Protein AF-A0A966C3Y6-F1 (afdb_monomer_lite)

Structure (mmCIF, N/CA/C/O backbone):
data_AF-A0A966C3Y6-F1
#
_entry.id   AF-A0A966C3Y6-F1
#
loop_
_atom_site.group_PDB
_atom_site.id
_atom_site.type_symbol
_atom_site.label_atom_id
_atom_site.label_alt_id
_atom_site.label_comp_id
_atom_site.label_asym_id
_atom_site.label_entity_id
_atom_site.label_seq_id
_atom_site.pdbx_PDB_ins_code
_atom_site.Cartn_x
_atom_site.Cartn_y
_atom_site.Cartn_z
_atom_site.occupancy
_atom_site.B_iso_or_equiv
_atom_site.auth_seq_id
_atom_site.auth_comp_id
_atom_site.auth_asym_id
_atom_site.auth_atom_id
_atom_site.pdbx_PDB_model_num
ATOM 1 N N . PHE A 1 1 ? 13.763 -25.880 -18.052 1.00 55.62 1 PHE A N 1
ATOM 2 C CA . PHE A 1 1 ? 13.667 -24.432 -18.330 1.00 55.62 1 PHE A CA 1
ATOM 3 C C . PHE A 1 1 ? 12.455 -23.863 -17.603 1.00 55.62 1 PHE A C 1
ATOM 5 O O . PHE A 1 1 ? 11.354 -24.343 -17.833 1.00 55.62 1 PHE A O 1
ATOM 12 N N . ASN A 1 2 ? 12.645 -22.918 -16.675 1.00 69.38 2 ASN A N 1
ATOM 13 C CA . ASN A 1 2 ? 11.543 -22.310 -15.917 1.00 69.38 2 ASN A CA 1
ATOM 14 C C . ASN A 1 2 ? 11.089 -21.017 -16.612 1.00 69.38 2 ASN A C 1
ATOM 16 O O . ASN A 1 2 ? 11.691 -19.960 -16.434 1.00 69.38 2 ASN A O 1
ATOM 20 N N . PHE A 1 3 ? 10.025 -21.117 -17.409 1.00 70.00 3 PHE A N 1
ATOM 21 C CA . PHE A 1 3 ? 9.441 -19.984 -18.133 1.00 70.00 3 PHE A CA 1
ATOM 22 C C . PHE A 1 3 ? 8.860 -18.901 -17.204 1.00 70.00 3 PHE A C 1
ATOM 24 O O . PHE A 1 3 ? 8.837 -17.730 -17.575 1.00 70.00 3 PHE A O 1
ATOM 31 N N . GLY A 1 4 ? 8.438 -19.259 -15.985 1.00 68.94 4 GLY A N 1
ATOM 32 C CA . GLY A 1 4 ? 7.888 -18.314 -15.008 1.00 68.94 4 GLY A CA 1
ATOM 33 C C . GLY A 1 4 ? 8.938 -17.351 -14.454 1.00 68.94 4 GLY A C 1
ATOM 34 O O . GLY A 1 4 ? 8.698 -16.146 -14.407 1.00 68.94 4 GLY A O 1
ATOM 35 N N . HIS A 1 5 ? 10.125 -17.857 -14.104 1.00 69.44 5 HIS A N 1
ATOM 36 C CA . HIS A 1 5 ? 11.239 -17.006 -13.667 1.00 69.44 5 HIS A CA 1
ATOM 37 C C . HIS A 1 5 ? 11.734 -16.079 -14.779 1.00 69.44 5 HIS A C 1
ATOM 39 O O . HIS A 1 5 ? 12.007 -14.911 -14.515 1.00 69.44 5 HIS A O 1
ATOM 45 N N . LEU A 1 6 ? 11.806 -16.568 -16.020 1.00 72.81 6 LEU A N 1
ATOM 46 C CA . LEU A 1 6 ? 12.225 -15.740 -17.152 1.00 72.81 6 LEU A CA 1
ATOM 47 C C . LEU A 1 6 ? 11.243 -14.582 -17.389 1.00 72.81 6 LEU A C 1
ATOM 49 O O . LEU A 1 6 ? 11.658 -13.447 -17.599 1.00 72.81 6 LEU A O 1
ATOM 53 N N . ASN A 1 7 ? 9.939 -14.855 -17.297 1.00 70.44 7 ASN A N 1
ATOM 54 C CA . ASN A 1 7 ? 8.911 -13.835 -17.477 1.00 70.44 7 ASN A CA 1
ATOM 55 C C . ASN A 1 7 ? 8.921 -12.797 -16.343 1.00 70.44 7 ASN A C 1
ATOM 57 O O . ASN A 1 7 ? 8.788 -11.609 -16.606 1.00 70.44 7 ASN A O 1
ATOM 61 N N . LEU A 1 8 ? 9.159 -13.214 -15.093 1.00 73.94 8 LEU A N 1
ATOM 62 C CA . LEU A 1 8 ? 9.327 -12.283 -13.969 1.00 73.94 8 LEU A CA 1
ATOM 63 C C . LEU A 1 8 ? 10.483 -11.299 -14.199 1.00 73.94 8 LEU A C 1
ATOM 65 O O . LEU A 1 8 ? 10.3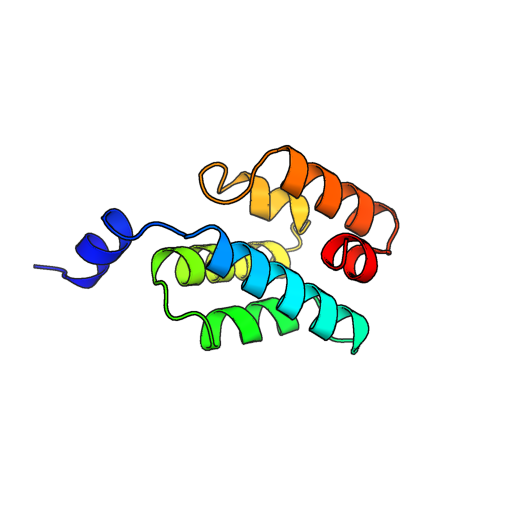10 -10.109 -13.947 1.00 73.94 8 LEU A O 1
ATOM 69 N N . LEU A 1 9 ? 11.621 -11.779 -14.715 1.00 74.00 9 LEU A N 1
ATOM 70 C CA . LEU A 1 9 ? 12.796 -10.947 -15.008 1.00 74.00 9 LEU A CA 1
ATOM 71 C C . LEU A 1 9 ? 12.568 -9.964 -16.166 1.00 74.00 9 LEU A C 1
ATOM 73 O O . LEU A 1 9 ? 13.123 -8.871 -16.149 1.00 74.00 9 LEU A O 1
ATOM 77 N N . LEU A 1 10 ? 11.763 -10.343 -17.162 1.00 77.50 10 LEU A N 1
ATOM 78 C CA . LEU A 1 10 ? 11.492 -9.519 -18.347 1.00 77.50 10 LEU A CA 1
ATOM 79 C C . LEU A 1 10 ? 10.283 -8.588 -18.175 1.00 77.50 10 LEU A C 1
ATOM 81 O O . LEU A 1 10 ? 10.164 -7.592 -18.887 1.00 77.50 10 LEU A O 1
ATOM 85 N N . SER A 1 11 ? 9.370 -8.903 -17.254 1.00 79.94 11 SER A N 1
ATOM 86 C CA . SER A 1 11 ? 8.171 -8.101 -17.022 1.00 79.94 11 SER A CA 1
ATOM 87 C C . SER A 1 11 ? 8.494 -6.788 -16.301 1.00 79.94 11 SER A C 1
ATOM 89 O O . SER A 1 11 ? 9.202 -6.757 -15.296 1.00 79.94 11 SER A O 1
ATOM 91 N N . HIS A 1 12 ? 7.937 -5.692 -16.810 1.00 89.38 12 HIS A N 1
ATOM 92 C CA . HIS A 1 12 ? 8.030 -4.356 -16.225 1.00 89.38 12 HIS A CA 1
ATOM 93 C C . HIS A 1 12 ? 6.648 -3.914 -15.744 1.00 89.38 12 HIS A C 1
ATOM 95 O O . HIS A 1 12 ? 5.646 -4.280 -16.358 1.00 89.38 12 HIS A O 1
ATOM 101 N N . VAL A 1 13 ? 6.586 -3.158 -14.647 1.00 93.25 13 VAL A N 1
ATOM 102 C CA . VAL A 1 13 ? 5.327 -2.585 -14.154 1.00 93.25 13 VAL A CA 1
ATOM 103 C C . VAL A 1 13 ? 5.095 -1.285 -14.895 1.00 93.25 13 VAL A C 1
ATOM 105 O O . VAL A 1 13 ? 5.908 -0.373 -14.800 1.00 93.25 13 VAL A O 1
ATOM 108 N N . LYS A 1 14 ? 4.009 -1.200 -15.655 1.00 93.00 14 LYS A N 1
ATOM 109 C CA . LYS A 1 14 ? 3.683 0.036 -16.359 1.00 93.00 14 LYS A CA 1
ATOM 110 C C . LYS A 1 14 ? 3.038 1.046 -15.406 1.00 93.00 14 LYS A C 1
ATOM 112 O O . LYS A 1 14 ? 2.374 0.677 -14.437 1.00 93.00 14 LYS A O 1
ATOM 117 N N . ASN A 1 15 ? 3.191 2.332 -15.715 1.00 91.62 15 ASN A N 1
ATOM 118 C CA . ASN A 1 15 ? 2.623 3.412 -14.902 1.00 91.62 15 ASN A CA 1
ATOM 119 C C . ASN A 1 15 ? 1.089 3.340 -14.801 1.00 91.62 15 ASN A C 1
ATOM 121 O O . ASN A 1 15 ? 0.537 3.625 -13.744 1.00 91.62 15 ASN A O 1
ATOM 125 N N . ASP A 1 16 ? 0.395 2.939 -15.867 1.00 93.81 16 ASP A N 1
ATOM 126 C CA . ASP A 1 16 ? -1.062 2.752 -15.870 1.00 93.81 16 ASP A CA 1
ATOM 127 C C . ASP A 1 16 ? -1.500 1.632 -14.915 1.00 93.81 16 ASP A C 1
ATOM 129 O O . ASP A 1 16 ? -2.466 1.798 -14.171 1.00 93.81 16 ASP A O 1
ATOM 133 N N . GLU A 1 17 ? -0.757 0.525 -14.868 1.00 94.50 17 GLU A N 1
ATOM 134 C CA . GLU A 1 17 ? -0.996 -0.572 -13.927 1.00 94.50 17 GLU A CA 1
ATOM 135 C C . GLU A 1 17 ? -0.813 -0.127 -12.474 1.00 94.50 17 GLU A C 1
ATOM 137 O O . GLU A 1 17 ? -1.616 -0.502 -11.615 1.00 94.50 17 GLU A O 1
ATOM 142 N N . LEU A 1 18 ? 0.203 0.698 -12.201 1.00 94.38 18 LEU A N 1
ATOM 143 C CA . LEU A 1 18 ? 0.428 1.271 -10.876 1.00 94.38 18 LEU A CA 1
ATOM 144 C C . LEU A 1 18 ? -0.704 2.232 -10.491 1.00 94.38 18 LEU A C 1
ATOM 146 O O . LEU A 1 18 ? -1.286 2.078 -9.423 1.00 94.38 18 LEU A O 1
ATOM 150 N N . VAL A 1 19 ? -1.092 3.150 -11.381 1.00 93.88 19 VAL A N 1
ATOM 151 C CA . VAL A 1 19 ? -2.209 4.084 -11.152 1.00 93.88 19 VAL A CA 1
ATOM 152 C C . VAL A 1 19 ? -3.514 3.334 -10.879 1.00 93.88 19 VAL A C 1
ATOM 154 O O . VAL A 1 19 ? -4.243 3.679 -9.948 1.00 93.88 19 VAL A O 1
ATOM 157 N N . MET A 1 20 ? -3.822 2.293 -11.658 1.00 94.50 20 MET A N 1
ATOM 158 C CA . MET A 1 20 ? -5.006 1.464 -11.423 1.00 94.50 20 MET A CA 1
ATOM 159 C C . MET A 1 20 ? -4.930 0.730 -10.082 1.00 94.50 20 MET A C 1
ATOM 161 O O . MET A 1 20 ? -5.932 0.662 -9.371 1.00 94.50 20 MET A O 1
ATOM 165 N N . MET A 1 21 ? -3.760 0.197 -9.721 1.00 95.75 21 MET A N 1
ATOM 166 C CA . MET A 1 21 ? -3.549 -0.470 -8.437 1.00 95.75 21 MET A CA 1
ATOM 167 C C . MET A 1 21 ? -3.790 0.487 -7.266 1.00 95.75 21 MET A C 1
ATOM 169 O O . MET A 1 21 ? -4.574 0.159 -6.375 1.00 95.75 21 MET A O 1
ATOM 173 N N . THR A 1 22 ? -3.198 1.681 -7.310 1.00 95.25 22 THR A N 1
ATOM 174 C CA . THR A 1 22 ? -3.344 2.732 -6.295 1.00 95.25 22 THR A CA 1
ATOM 175 C C . THR A 1 22 ? -4.802 3.167 -6.142 1.00 95.25 22 THR A C 1
ATOM 177 O O . THR A 1 22 ? -5.323 3.159 -5.027 1.00 95.25 22 THR A O 1
ATOM 180 N N . ARG A 1 23 ? -5.508 3.440 -7.250 1.00 94.69 23 ARG A N 1
ATOM 181 C CA . ARG A 1 23 ? -6.934 3.818 -7.223 1.00 94.69 23 ARG A CA 1
ATOM 182 C C . ARG A 1 23 ? -7.811 2.720 -6.632 1.00 94.69 23 ARG A C 1
ATOM 184 O O . ARG A 1 23 ? -8.637 2.997 -5.768 1.00 94.69 23 ARG A O 1
ATOM 191 N N . ASN A 1 24 ? -7.614 1.473 -7.061 1.00 96.00 24 ASN A N 1
ATOM 192 C CA . ASN A 1 24 ? -8.378 0.336 -6.547 1.00 96.00 24 ASN A CA 1
ATOM 193 C C . ASN A 1 24 ? -8.116 0.110 -5.055 1.00 96.00 24 ASN A C 1
ATOM 195 O O . ASN A 1 24 ? -9.052 -0.184 -4.310 1.00 96.00 24 ASN A O 1
ATOM 199 N N . LEU A 1 25 ? -6.862 0.260 -4.614 1.00 96.94 25 LEU A N 1
ATOM 200 C CA . LEU A 1 25 ? -6.501 0.207 -3.201 1.00 96.94 25 LEU A CA 1
ATOM 201 C C . LEU A 1 25 ? -7.258 1.289 -2.426 1.00 96.94 25 LEU A C 1
ATOM 203 O O . LEU A 1 25 ? -7.989 0.952 -1.499 1.00 96.94 25 LEU A O 1
ATOM 207 N N . GLY A 1 26 ? -7.169 2.549 -2.861 1.00 96.00 26 GLY A N 1
ATOM 208 C CA . GLY A 1 26 ? -7.875 3.675 -2.247 1.00 96.00 26 GLY A CA 1
ATOM 209 C C . GLY A 1 26 ? -9.384 3.447 -2.150 1.00 96.00 26 GLY A C 1
ATOM 210 O O . GLY A 1 26 ? -9.953 3.574 -1.070 1.00 96.00 26 GLY A O 1
ATOM 211 N N . SER A 1 27 ? -10.038 3.019 -3.236 1.00 96.50 27 SER A N 1
ATOM 212 C CA . SER A 1 27 ? -11.481 2.728 -3.235 1.00 96.50 27 SER A CA 1
ATOM 213 C C . SER A 1 27 ? -11.870 1.633 -2.241 1.00 96.50 27 SER A C 1
ATOM 215 O O . SER A 1 27 ? -12.884 1.754 -1.556 1.00 96.50 27 SER A O 1
ATOM 217 N N . MET A 1 28 ? -11.077 0.565 -2.133 1.00 97.44 28 MET A N 1
ATOM 218 C CA . MET A 1 28 ? -11.346 -0.507 -1.175 1.00 97.44 28 MET A CA 1
ATOM 219 C C . MET A 1 28 ? -11.148 -0.057 0.273 1.00 97.44 28 MET A C 1
ATOM 221 O O . MET A 1 28 ? -11.952 -0.431 1.126 1.00 97.44 28 MET A O 1
ATOM 225 N N . LEU A 1 29 ? -10.121 0.751 0.553 1.00 96.38 29 LEU A N 1
ATOM 226 C CA . LEU A 1 29 ? -9.914 1.301 1.893 1.00 96.38 29 LEU A CA 1
ATOM 227 C C . LEU A 1 29 ? -11.054 2.244 2.289 1.00 96.38 29 LEU A C 1
ATOM 229 O O . LEU A 1 29 ? -11.574 2.135 3.395 1.00 96.38 29 LEU A O 1
ATOM 233 N N . THR A 1 30 ? -11.521 3.098 1.373 1.00 95.62 30 THR A N 1
ATOM 234 C CA . THR A 1 30 ? -12.717 3.929 1.594 1.00 95.62 30 THR A CA 1
ATOM 235 C C . THR A 1 30 ? -13.969 3.086 1.843 1.00 95.62 30 THR A C 1
ATOM 237 O O . THR A 1 30 ? -14.814 3.467 2.645 1.00 95.62 30 THR A O 1
ATOM 240 N N . ALA A 1 31 ? -14.080 1.91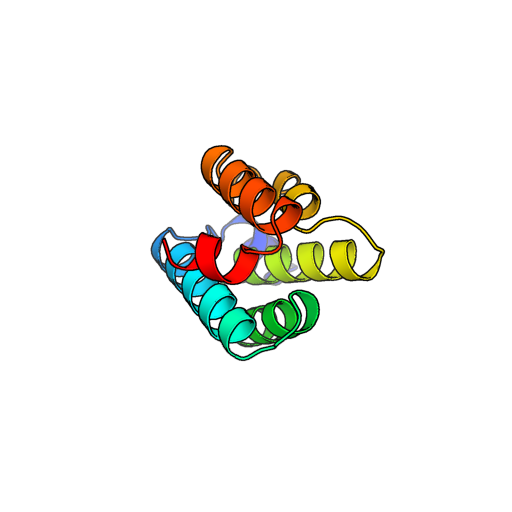2 1.214 1.00 96.44 31 ALA A N 1
ATOM 241 C CA . ALA A 1 31 ? -15.161 0.956 1.460 1.00 96.44 31 ALA A CA 1
ATOM 242 C C . ALA A 1 31 ? -15.003 0.152 2.772 1.00 96.44 31 ALA A C 1
ATOM 244 O O . ALA A 1 31 ? -15.803 -0.746 3.038 1.00 96.44 31 ALA A O 1
ATOM 245 N N . GLY A 1 32 ? -13.986 0.445 3.588 1.00 95.50 32 GLY A N 1
ATOM 246 C CA . GLY A 1 32 ? -13.773 -0.162 4.903 1.00 95.50 32 GLY A CA 1
ATOM 247 C C . GLY A 1 32 ? -12.972 -1.465 4.892 1.00 95.50 32 GLY A C 1
ATOM 248 O O . GLY A 1 32 ? -12.905 -2.148 5.915 1.00 95.50 32 GLY A O 1
ATOM 249 N N . LEU A 1 33 ? -12.357 -1.846 3.767 1.00 97.06 33 LEU A N 1
ATOM 250 C CA . LEU A 1 33 ? -11.447 -2.991 3.754 1.00 97.06 33 LEU A CA 1
ATOM 251 C C . LEU A 1 33 ? -10.136 -2.626 4.452 1.00 97.06 33 LEU A C 1
ATOM 253 O O . LEU A 1 33 ? -9.615 -1.524 4.315 1.00 97.06 33 LEU A O 1
ATOM 257 N N . THR A 1 34 ? -9.546 -3.604 5.135 1.00 95.06 34 THR A N 1
ATOM 258 C CA . THR A 1 34 ? -8.172 -3.480 5.628 1.00 95.06 34 THR A CA 1
ATOM 259 C C . THR A 1 34 ? -7.175 -3.489 4.464 1.00 95.06 34 THR A C 1
ATOM 261 O O . THR A 1 34 ? -7.433 -4.091 3.415 1.00 95.06 34 THR A O 1
ATOM 264 N N . VAL A 1 35 ? -5.991 -2.899 4.665 1.00 95.31 35 VAL A N 1
ATOM 265 C CA . VAL A 1 35 ? -4.897 -2.895 3.671 1.00 95.31 35 VAL A CA 1
ATOM 266 C C . VAL A 1 35 ? -4.548 -4.312 3.217 1.00 95.31 35 VAL A C 1
ATOM 268 O O . VAL A 1 35 ? -4.489 -4.587 2.022 1.00 95.31 35 VAL A O 1
ATOM 271 N N . THR A 1 36 ? -4.409 -5.253 4.151 1.00 95.56 36 THR A N 1
ATOM 272 C CA . THR A 1 36 ? -4.107 -6.660 3.841 1.00 95.56 36 THR A CA 1
ATOM 273 C C . THR A 1 36 ? -5.194 -7.314 2.991 1.00 95.56 36 THR A C 1
ATOM 275 O O . THR A 1 36 ? -4.894 -8.052 2.045 1.00 95.56 36 THR A O 1
ATOM 278 N N . ARG A 1 37 ? -6.473 -7.019 3.265 1.00 97.31 37 ARG A N 1
ATOM 279 C CA . ARG A 1 37 ? -7.586 -7.556 2.481 1.00 97.31 37 ARG A CA 1
ATOM 280 C C . ARG A 1 37 ? -7.615 -6.966 1.076 1.00 97.31 37 ARG A C 1
ATOM 282 O O . ARG A 1 37 ? -7.798 -7.724 0.121 1.00 97.31 37 ARG A O 1
ATOM 289 N N . ALA A 1 38 ? -7.407 -5.660 0.953 1.00 97.75 38 ALA A N 1
ATOM 290 C CA . ALA A 1 38 ? -7.358 -4.963 -0.324 1.00 97.75 38 ALA A CA 1
ATOM 291 C C . ALA A 1 38 ? -6.176 -5.439 -1.190 1.00 97.75 38 ALA A C 1
ATOM 293 O O . ALA A 1 38 ? -6.373 -5.796 -2.351 1.00 97.75 38 ALA A O 1
ATOM 294 N N . LEU A 1 39 ? -4.976 -5.583 -0.619 1.00 97.62 39 LEU A N 1
ATOM 295 C CA . LEU A 1 39 ? -3.808 -6.137 -1.320 1.00 97.62 39 LEU A CA 1
ATOM 296 C C . LEU A 1 39 ? -4.052 -7.568 -1.811 1.00 97.62 39 LEU A C 1
ATOM 298 O O . LEU A 1 39 ? -3.694 -7.900 -2.935 1.00 97.62 39 LEU A O 1
ATOM 302 N N . SER A 1 40 ? -4.735 -8.401 -1.022 1.00 97.81 40 SER A N 1
ATOM 303 C CA . SER A 1 40 ? -5.123 -9.752 -1.448 1.00 97.81 40 SER A CA 1
ATOM 304 C C . SER A 1 40 ? -6.104 -9.745 -2.632 1.00 97.81 40 SER A C 1
ATOM 306 O O . SER A 1 40 ? -6.085 -10.654 -3.464 1.00 97.81 40 SER A O 1
ATOM 308 N N . VAL A 1 41 ? -6.994 -8.750 -2.723 1.00 98.12 41 VAL A N 1
ATOM 309 C CA . VAL A 1 41 ? -7.876 -8.570 -3.891 1.00 98.12 41 VAL A CA 1
ATOM 310 C C . VAL A 1 41 ? -7.064 -8.141 -5.111 1.00 98.12 41 VAL A C 1
ATOM 312 O O . VAL A 1 41 ? -7.202 -8.769 -6.161 1.00 98.12 41 VAL A O 1
ATOM 315 N N . ILE A 1 42 ? -6.185 -7.148 -4.953 1.00 97.81 42 ILE A N 1
ATOM 316 C CA . ILE A 1 42 ? -5.293 -6.661 -6.015 1.00 97.81 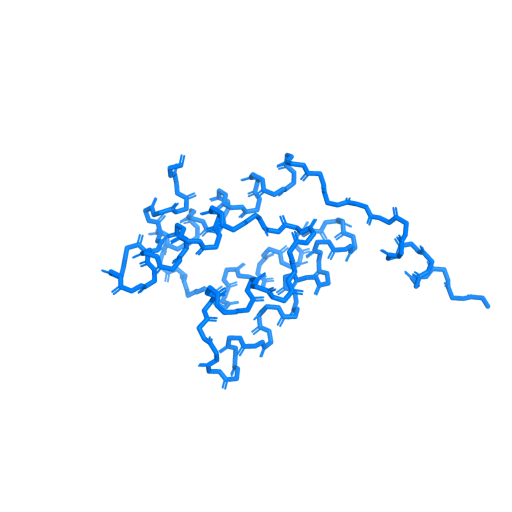42 ILE A CA 1
ATOM 317 C C . ILE A 1 42 ? -4.441 -7.810 -6.552 1.00 97.81 42 ILE A C 1
ATOM 319 O O . ILE A 1 42 ? -4.486 -8.071 -7.746 1.00 97.81 42 ILE A O 1
ATOM 323 N N . GLU A 1 43 ? -3.767 -8.574 -5.689 1.00 97.62 43 GLU A N 1
ATOM 324 C CA . GLU A 1 43 ? -2.934 -9.719 -6.083 1.00 97.62 43 GLU A CA 1
ATOM 325 C C . GLU A 1 43 ? -3.687 -10.699 -6.999 1.00 97.62 43 GLU A C 1
ATOM 327 O O . GLU A 1 43 ? -3.152 -11.162 -8.011 1.00 97.62 43 GLU A O 1
ATOM 332 N N . ARG A 1 44 ? -4.946 -11.021 -6.668 1.00 97.12 44 ARG A N 1
ATOM 333 C CA . ARG A 1 44 ? -5.766 -11.941 -7.472 1.00 97.12 44 ARG A CA 1
ATOM 334 C C . ARG A 1 44 ? -6.154 -11.356 -8.830 1.00 97.12 44 ARG A C 1
ATOM 336 O O . ARG A 1 44 ? -6.288 -12.122 -9.781 1.00 97.12 44 ARG A O 1
ATOM 343 N N . GLN A 1 45 ? -6.344 -10.042 -8.919 1.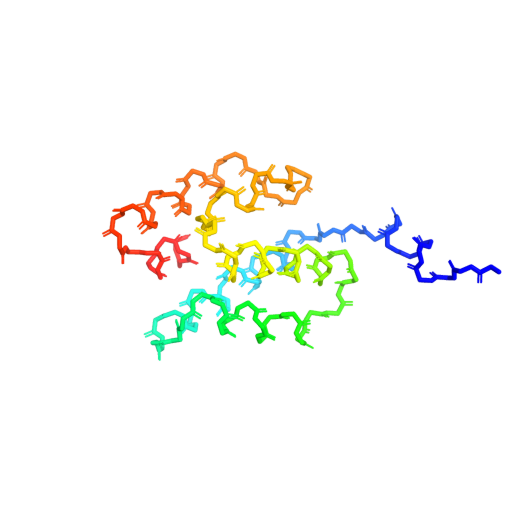00 95.12 45 GLN A N 1
ATOM 344 C CA . GLN A 1 45 ? -6.772 -9.343 -10.135 1.00 95.12 45 GLN A CA 1
ATOM 345 C C . GLN A 1 45 ? -5.597 -8.929 -11.036 1.00 95.12 45 GLN A C 1
ATOM 347 O O . GLN A 1 45 ? -5.773 -8.777 -12.246 1.00 95.12 45 GLN A O 1
ATOM 352 N N . THR A 1 46 ? -4.397 -8.766 -10.476 1.00 95.19 46 THR A N 1
ATOM 353 C CA . THR A 1 46 ? -3.202 -8.357 -11.213 1.00 95.19 46 THR A CA 1
ATOM 354 C C . THR A 1 46 ? -2.762 -9.443 -12.196 1.00 95.19 46 THR A C 1
ATOM 356 O O . THR A 1 46 ? -2.453 -10.576 -11.820 1.00 95.19 46 THR A O 1
ATOM 359 N N . LYS A 1 47 ? -2.690 -9.071 -13.479 1.00 93.38 47 LYS A N 1
ATOM 360 C CA . LYS A 1 47 ? -2.193 -9.934 -14.563 1.00 93.38 47 LYS A CA 1
ATOM 361 C C . LYS A 1 47 ? -0.674 -9.859 -14.726 1.00 93.38 47 LYS A C 1
ATOM 363 O O . LYS A 1 47 ? -0.051 -10.860 -15.067 1.00 93.38 47 LYS A O 1
ATOM 368 N N . ASN A 1 48 ? -0.082 -8.693 -14.469 1.00 94.31 48 ASN A N 1
ATOM 369 C CA . ASN A 1 48 ? 1.362 -8.497 -14.522 1.00 94.31 48 ASN A CA 1
ATOM 370 C C . ASN A 1 48 ? 2.058 -9.303 -13.423 1.00 94.31 48 ASN A C 1
ATOM 372 O O . ASN A 1 48 ? 1.831 -9.082 -12.234 1.00 94.31 48 ASN A O 1
ATOM 376 N N . LEU A 1 49 ? 2.908 -10.249 -13.822 1.00 94.00 49 LEU A N 1
ATOM 377 C CA . LEU A 1 49 ? 3.542 -11.172 -12.885 1.00 94.00 49 LEU A CA 1
ATOM 378 C C . LEU A 1 49 ? 4.488 -10.462 -11.913 1.00 94.00 49 LEU A C 1
ATOM 380 O O . LEU A 1 49 ? 4.504 -10.825 -10.736 1.00 94.00 49 LEU A O 1
ATOM 384 N N . LYS A 1 50 ? 5.225 -9.436 -12.363 1.00 94.88 50 LYS A N 1
ATOM 385 C CA . LYS A 1 50 ? 6.086 -8.636 -11.485 1.00 94.88 50 LYS A CA 1
ATOM 386 C C . LYS A 1 50 ? 5.257 -7.873 -10.464 1.00 94.88 50 LYS A C 1
ATOM 388 O O . LYS A 1 50 ? 5.488 -8.048 -9.272 1.00 94.88 50 LYS A O 1
ATOM 393 N N . LEU A 1 51 ? 4.246 -7.116 -10.899 1.00 96.19 51 LEU A N 1
ATOM 394 C CA . LEU A 1 51 ? 3.387 -6.372 -9.969 1.00 96.19 51 LEU A CA 1
ATOM 395 C C . LEU A 1 51 ? 2.674 -7.313 -8.987 1.00 96.19 51 LEU A C 1
ATOM 397 O O . LEU A 1 51 ? 2.620 -7.037 -7.793 1.00 96.19 51 LEU A O 1
ATOM 401 N N . LYS A 1 52 ? 2.190 -8.466 -9.461 1.00 97.06 52 LYS A N 1
ATOM 402 C CA . LYS A 1 52 ? 1.558 -9.482 -8.612 1.00 97.06 52 LYS A CA 1
ATOM 403 C C . LYS A 1 52 ? 2.511 -9.994 -7.534 1.00 97.06 52 LYS A C 1
ATOM 405 O O . LYS A 1 52 ? 2.124 -10.102 -6.374 1.00 97.06 52 LYS A O 1
ATOM 410 N N . ASN A 1 53 ? 3.754 -10.298 -7.906 1.00 96.44 53 ASN A N 1
ATOM 411 C CA . ASN A 1 53 ? 4.768 -10.766 -6.967 1.00 96.44 53 ASN A CA 1
ATOM 412 C C . ASN A 1 53 ? 5.159 -9.685 -5.947 1.00 96.44 53 ASN A C 1
ATOM 414 O O . ASN A 1 53 ? 5.347 -9.994 -4.773 1.00 96.44 53 ASN A O 1
ATOM 418 N N . VAL A 1 54 ? 5.242 -8.425 -6.376 1.00 97.44 54 VAL A N 1
ATOM 419 C CA . VAL A 1 54 ? 5.486 -7.270 -5.499 1.00 97.44 54 VAL A CA 1
ATOM 420 C C . VAL A 1 54 ? 4.354 -7.122 -4.477 1.00 97.44 54 VAL A C 1
ATOM 422 O O . VAL A 1 54 ? 4.605 -7.165 -3.276 1.00 97.44 54 VAL A O 1
ATOM 425 N N . VAL A 1 55 ? 3.095 -7.071 -4.927 1.00 97.88 55 VAL A N 1
ATOM 426 C CA . VAL A 1 55 ? 1.912 -6.962 -4.049 1.00 97.88 55 VAL A CA 1
ATOM 427 C C . VAL A 1 55 ? 1.837 -8.123 -3.054 1.00 97.88 55 VAL A C 1
ATOM 429 O O . VAL A 1 55 ? 1.551 -7.912 -1.875 1.00 97.88 55 VAL A O 1
ATOM 432 N N . LYS A 1 56 ? 2.140 -9.347 -3.500 1.00 97.81 56 LYS A N 1
ATOM 433 C CA . LYS A 1 56 ? 2.188 -10.529 -2.632 1.00 97.81 56 LYS A CA 1
ATOM 434 C C . LYS A 1 56 ? 3.230 -10.388 -1.517 1.00 97.81 56 LYS A C 1
ATOM 436 O O . LYS A 1 56 ? 2.939 -10.711 -0.367 1.00 97.81 56 LYS A O 1
ATOM 441 N N . GLN A 1 57 ? 4.435 -9.923 -1.844 1.00 98.00 57 GLN A N 1
ATOM 442 C CA . GLN A 1 57 ? 5.505 -9.729 -0.862 1.00 98.00 57 GLN A CA 1
ATOM 443 C C . GLN A 1 57 ? 5.174 -8.615 0.137 1.00 98.00 57 GLN A C 1
ATOM 445 O O . GLN A 1 57 ? 5.336 -8.821 1.338 1.00 98.00 57 GLN A O 1
ATOM 450 N N . ILE A 1 58 ? 4.618 -7.497 -0.334 1.00 98.25 58 ILE A N 1
ATOM 451 C CA . ILE A 1 58 ? 4.114 -6.409 0.519 1.00 98.25 58 ILE A CA 1
ATOM 452 C C . ILE A 1 58 ? 3.061 -6.939 1.498 1.00 98.25 58 ILE A C 1
ATOM 454 O O . ILE A 1 58 ? 3.198 -6.772 2.710 1.00 98.25 58 ILE A O 1
ATOM 458 N N . GLY A 1 59 ? 2.047 -7.652 0.998 1.00 97.69 59 GLY A N 1
ATOM 459 C CA . GLY A 1 59 ? 1.010 -8.246 1.843 1.00 97.69 59 GLY A CA 1
ATOM 460 C C . GLY A 1 59 ? 1.579 -9.201 2.897 1.00 97.69 59 GLY A C 1
ATOM 461 O O . GLY A 1 59 ? 1.122 -9.205 4.039 1.00 97.69 59 GLY A O 1
ATOM 462 N N . ALA A 1 60 ? 2.611 -9.975 2.551 1.00 97.50 60 ALA A N 1
ATOM 463 C CA . ALA A 1 60 ? 3.287 -10.862 3.493 1.00 97.50 60 ALA A CA 1
ATOM 464 C C . ALA A 1 60 ? 4.054 -10.108 4.594 1.00 97.50 60 ALA A C 1
ATOM 466 O O . ALA A 1 60 ? 4.061 -10.583 5.728 1.00 97.50 60 ALA A O 1
ATOM 467 N N . LYS A 1 61 ? 4.677 -8.961 4.292 1.00 97.81 61 LYS A N 1
ATOM 468 C CA . LYS A 1 61 ? 5.353 -8.112 5.291 1.00 97.81 61 LYS A CA 1
ATOM 469 C C . LYS A 1 61 ? 4.353 -7.464 6.247 1.00 97.81 61 LYS A C 1
ATOM 471 O O . LYS A 1 61 ? 4.505 -7.587 7.457 1.00 97.81 61 LYS A O 1
ATOM 476 N N . ILE A 1 62 ? 3.260 -6.907 5.725 1.00 96.69 62 ILE A N 1
ATOM 477 C CA . ILE A 1 62 ? 2.212 -6.309 6.570 1.00 96.69 62 ILE A CA 1
ATOM 478 C C . ILE A 1 62 ? 1.573 -7.358 7.484 1.00 96.69 62 ILE A C 1
ATOM 480 O O . ILE A 1 62 ? 1.363 -7.109 8.666 1.00 96.69 62 ILE A O 1
ATOM 484 N N . ASN A 1 63 ? 1.322 -8.573 6.982 1.00 95.56 63 ASN A N 1
ATOM 485 C CA . ASN A 1 63 ? 0.810 -9.669 7.814 1.00 95.56 63 ASN A CA 1
ATOM 486 C C . ASN A 1 63 ? 1.766 -10.070 8.955 1.00 95.56 63 ASN A C 1
ATOM 488 O O . ASN A 1 63 ? 1.322 -10.694 9.916 1.00 95.56 63 ASN A O 1
ATOM 492 N N . LYS A 1 64 ? 3.061 -9.741 8.856 1.00 96.38 64 LYS A N 1
ATOM 493 C CA . LYS A 1 64 ? 4.060 -9.946 9.917 1.00 96.38 64 LYS A CA 1
ATOM 494 C C . LYS A 1 64 ? 4.166 -8.764 10.888 1.00 96.38 64 LYS A C 1
ATOM 496 O O . LYS A 1 64 ? 4.884 -8.884 11.874 1.00 96.38 64 LYS A O 1
ATOM 501 N N . GLY A 1 65 ? 3.444 -7.671 10.639 1.00 95.50 65 GLY A N 1
ATOM 502 C CA . GLY A 1 65 ? 3.422 -6.478 11.486 1.00 95.50 65 GLY A CA 1
ATOM 503 C C . GLY A 1 65 ? 4.246 -5.302 10.963 1.00 95.50 65 GLY A C 1
ATOM 504 O O . GLY A 1 65 ? 4.309 -4.283 11.645 1.00 95.50 65 GLY A O 1
ATOM 505 N N . ASP A 1 66 ? 4.850 -5.407 9.776 1.00 96.94 66 ASP A N 1
ATOM 506 C CA . ASP A 1 66 ? 5.559 -4.274 9.175 1.00 96.94 66 ASP A CA 1
ATOM 507 C C . ASP A 1 66 ? 4.566 -3.194 8.709 1.00 96.94 66 ASP A C 1
ATOM 509 O O . ASP A 1 66 ? 3.481 -3.504 8.206 1.00 96.94 66 ASP A O 1
ATOM 513 N N . SER A 1 67 ? 4.964 -1.923 8.805 1.00 96.50 67 SER A N 1
ATOM 514 C CA . SER A 1 67 ? 4.212 -0.806 8.220 1.00 96.50 67 SER A CA 1
ATOM 515 C C . SER A 1 67 ? 4.117 -0.929 6.698 1.00 96.50 67 SER A C 1
ATOM 517 O O . SER A 1 67 ? 5.041 -1.412 6.029 1.00 96.50 67 SER A O 1
ATOM 519 N N . PHE A 1 68 ? 3.019 -0.440 6.122 1.00 96.75 68 PHE A N 1
ATOM 520 C CA . PHE A 1 68 ? 2.798 -0.505 4.682 1.00 96.75 68 PHE A CA 1
ATOM 521 C C . PHE A 1 68 ? 3.871 0.280 3.924 1.00 96.75 68 PHE A C 1
ATOM 523 O O . PHE A 1 68 ? 4.492 -0.287 3.022 1.00 96.75 68 PHE A O 1
ATOM 530 N N . PHE A 1 69 ? 4.186 1.517 4.320 1.00 97.19 69 PHE A N 1
ATOM 531 C CA . PHE A 1 69 ? 5.219 2.303 3.634 1.00 97.19 69 PHE A CA 1
ATOM 532 C C . PHE A 1 69 ? 6.604 1.629 3.660 1.00 97.19 69 PHE A C 1
ATOM 534 O O . PHE A 1 69 ? 7.319 1.676 2.661 1.00 97.19 69 PHE A O 1
ATOM 541 N N . VAL A 1 70 ? 6.963 0.940 4.752 1.00 97.50 70 VAL A N 1
ATOM 542 C CA . VAL A 1 70 ? 8.238 0.205 4.872 1.00 97.50 70 VAL A CA 1
ATOM 543 C C . VAL A 1 70 ? 8.293 -0.949 3.876 1.00 97.50 70 VAL A C 1
ATOM 545 O O . VAL A 1 70 ? 9.324 -1.200 3.261 1.00 97.50 70 VAL A O 1
ATOM 548 N N . SER A 1 71 ? 7.177 -1.647 3.662 1.00 97.81 71 SER A N 1
ATOM 549 C CA . SER A 1 71 ? 7.125 -2.739 2.686 1.00 97.81 71 SER A CA 1
ATOM 550 C C . SER A 1 71 ? 7.274 -2.271 1.231 1.00 97.81 71 SER A C 1
ATOM 552 O O . SER A 1 71 ? 7.748 -3.039 0.398 1.00 97.81 71 SER A O 1
ATOM 554 N N . LEU A 1 72 ? 6.912 -1.019 0.923 1.00 97.62 72 LEU A N 1
ATOM 555 C CA . LEU A 1 72 ? 7.071 -0.432 -0.412 1.00 97.62 72 LEU A CA 1
ATOM 556 C C . LEU A 1 72 ? 8.533 -0.095 -0.736 1.00 97.62 72 LEU A C 1
ATOM 558 O O . LEU A 1 72 ? 8.927 -0.175 -1.897 1.00 97.62 72 LEU A O 1
ATOM 562 N N . GLN A 1 73 ? 9.337 0.240 0.278 1.00 97.88 73 GLN A N 1
ATOM 563 C CA . GLN A 1 73 ? 10.753 0.605 0.122 1.00 97.88 73 GLN A CA 1
ATOM 564 C C . GLN A 1 73 ? 11.623 -0.541 -0.410 1.00 97.88 73 GLN A C 1
ATOM 566 O O . GLN A 1 73 ? 12.674 -0.285 -0.990 1.00 97.88 73 GLN A O 1
ATOM 571 N N . ASP A 1 74 ? 11.176 -1.790 -0.263 1.00 97.38 74 ASP A N 1
ATOM 572 C CA . ASP A 1 74 ? 11.849 -2.964 -0.829 1.00 97.38 74 ASP A CA 1
ATOM 573 C C . ASP A 1 74 ? 11.780 -3.008 -2.370 1.00 97.38 74 ASP A C 1
ATOM 575 O O . ASP A 1 74 ? 12.485 -3.806 -2.989 1.00 97.38 74 ASP A O 1
ATOM 579 N N . PHE A 1 75 ? 10.932 -2.178 -2.994 1.00 97.06 75 PHE A N 1
ATOM 580 C CA . PHE A 1 75 ? 10.666 -2.181 -4.438 1.00 97.06 75 PHE A CA 1
ATOM 581 C C . PHE A 1 75 ? 10.847 -0.785 -5.068 1.00 97.06 75 PHE A C 1
ATOM 583 O O . PHE A 1 75 ? 9.897 -0.245 -5.655 1.00 97.06 75 PHE A O 1
ATOM 590 N N . PRO A 1 76 ? 12.047 -0.177 -4.975 1.00 96.19 76 PRO A N 1
ATOM 591 C CA . PRO A 1 76 ? 12.316 1.169 -5.495 1.00 96.19 76 PRO A CA 1
ATOM 592 C C . PRO A 1 76 ? 12.199 1.262 -7.025 1.00 96.19 76 PRO A C 1
ATOM 594 O O . PRO A 1 76 ? 12.054 2.345 -7.584 1.00 96.19 76 PRO A O 1
ATOM 597 N N . GLU A 1 77 ? 12.236 0.133 -7.735 1.00 93.62 77 GLU A N 1
ATOM 598 C CA . GLU A 1 77 ? 12.014 0.069 -9.179 1.00 93.62 77 GLU A CA 1
ATOM 599 C C . GLU A 1 77 ? 10.529 0.092 -9.578 1.00 93.62 77 GLU A C 1
ATOM 601 O O . GLU A 1 77 ? 10.218 0.108 -10.771 1.00 93.62 77 GLU A O 1
ATOM 606 N N . VAL A 1 78 ? 9.618 0.045 -8.599 1.00 96.00 78 VAL A N 1
ATOM 607 C CA . VAL A 1 78 ? 8.159 0.096 -8.791 1.00 96.00 78 VAL A CA 1
ATOM 608 C C . VAL A 1 78 ? 7.549 1.314 -8.103 1.00 96.00 78 VAL A C 1
ATOM 610 O O . VAL A 1 78 ? 6.691 1.968 -8.694 1.00 96.00 78 VAL A O 1
ATOM 613 N N . PHE A 1 79 ? 7.980 1.636 -6.882 1.00 96.25 79 PHE A N 1
ATOM 614 C CA . PHE A 1 79 ? 7.471 2.774 -6.118 1.00 96.25 79 PHE A CA 1
ATOM 615 C C . PHE A 1 79 ? 8.549 3.842 -5.983 1.00 96.25 79 PHE A C 1
ATOM 617 O O . PHE A 1 79 ? 9.633 3.579 -5.474 1.00 96.25 79 PHE A O 1
ATOM 624 N N . SER A 1 80 ? 8.235 5.063 -6.416 1.00 95.38 80 SER A N 1
ATOM 625 C CA . SER A 1 80 ? 9.129 6.203 -6.227 1.00 95.38 80 SER A CA 1
ATOM 626 C C . SER A 1 80 ? 9.173 6.640 -4.762 1.00 95.38 80 SER A C 1
ATOM 628 O O . SER A 1 80 ? 8.209 6.451 -4.017 1.00 95.38 80 SER A O 1
ATOM 630 N N . ASP A 1 81 ? 10.249 7.321 -4.367 1.00 96.56 81 ASP A N 1
ATOM 631 C CA . ASP A 1 81 ? 10.379 7.887 -3.017 1.00 96.56 81 ASP A CA 1
ATOM 632 C C . ASP A 1 81 ? 9.214 8.822 -2.665 1.00 96.56 81 ASP A C 1
ATOM 634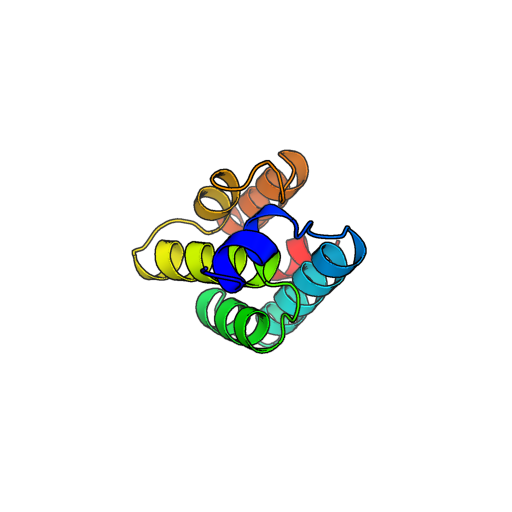 O O . ASP A 1 81 ? 8.719 8.813 -1.539 1.00 96.56 81 ASP A O 1
ATOM 638 N N . LEU A 1 82 ? 8.724 9.587 -3.649 1.00 94.69 82 LEU A N 1
ATOM 639 C CA . LEU A 1 82 ? 7.549 10.440 -3.486 1.00 94.69 82 LEU A CA 1
ATOM 640 C C . LEU A 1 82 ? 6.295 9.617 -3.168 1.00 94.69 82 LEU A C 1
ATOM 642 O O . LEU A 1 82 ? 5.549 9.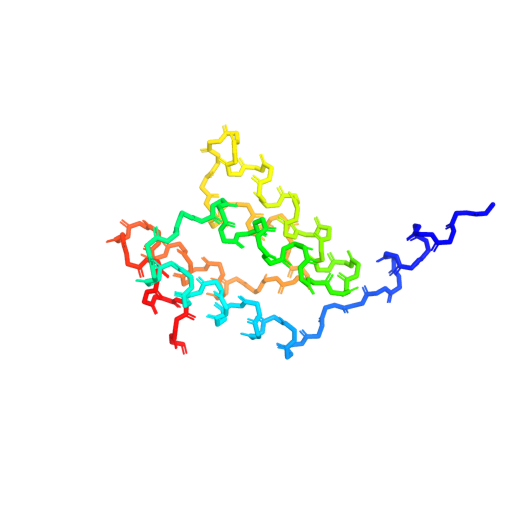969 -2.258 1.00 94.69 82 LEU A O 1
ATOM 646 N N . TYR A 1 83 ? 6.073 8.512 -3.886 1.00 94.88 83 TYR A N 1
ATOM 647 C CA . TYR A 1 83 ? 4.949 7.618 -3.618 1.00 94.88 83 TYR A CA 1
ATOM 648 C C . TYR A 1 83 ? 5.027 7.061 -2.195 1.00 94.88 83 TYR A C 1
ATOM 650 O O . TYR A 1 83 ? 4.064 7.158 -1.438 1.00 94.88 83 TYR A O 1
ATOM 658 N N . VAL A 1 84 ? 6.192 6.546 -1.796 1.00 97.19 84 VAL A N 1
ATOM 659 C CA . VAL A 1 84 ? 6.415 6.020 -0.442 1.00 97.19 84 VAL A CA 1
ATOM 660 C C . VAL A 1 84 ? 6.169 7.095 0.621 1.00 97.19 84 VAL A C 1
ATOM 662 O O . VAL A 1 84 ? 5.514 6.815 1.624 1.00 97.19 84 VAL A O 1
ATOM 665 N N . ALA A 1 85 ? 6.636 8.326 0.402 1.00 96.44 85 ALA A N 1
ATOM 666 C CA . ALA A 1 85 ? 6.432 9.437 1.329 1.00 96.44 85 ALA A CA 1
ATOM 667 C C . ALA A 1 85 ? 4.946 9.798 1.505 1.00 96.44 85 ALA A C 1
ATOM 669 O O . ALA A 1 85 ? 4.512 10.041 2.630 1.00 96.44 85 ALA A O 1
ATOM 670 N N . MET A 1 86 ? 4.152 9.780 0.429 1.00 94.75 86 MET A N 1
ATOM 671 C CA . MET A 1 86 ? 2.704 10.020 0.508 1.00 94.75 86 MET A CA 1
ATOM 672 C C . MET A 1 86 ? 1.980 8.914 1.279 1.00 94.75 86 MET A C 1
ATOM 674 O O . MET A 1 86 ? 1.154 9.205 2.142 1.00 94.75 86 MET A O 1
ATOM 678 N N . ILE A 1 87 ? 2.325 7.647 1.022 1.00 96.44 87 ILE A N 1
ATOM 679 C CA . ILE A 1 87 ? 1.762 6.512 1.767 1.00 96.44 87 ILE A CA 1
ATOM 680 C C . ILE A 1 87 ? 2.124 6.600 3.244 1.00 96.44 87 ILE A C 1
ATOM 682 O O . ILE A 1 87 ? 1.256 6.404 4.089 1.00 96.44 87 ILE A O 1
ATOM 686 N N . ARG A 1 88 ? 3.373 6.950 3.561 1.00 96.88 88 ARG A N 1
ATOM 687 C CA . ARG A 1 88 ? 3.820 7.154 4.938 1.00 96.88 88 ARG A CA 1
ATOM 688 C C . ARG A 1 88 ? 2.999 8.232 5.643 1.00 96.88 88 ARG A C 1
ATOM 690 O O . ARG A 1 88 ? 2.500 7.982 6.733 1.00 96.88 88 ARG A O 1
ATOM 697 N N . ALA A 1 89 ? 2.825 9.396 5.017 1.00 96.31 89 ALA A N 1
ATOM 698 C CA . ALA A 1 89 ? 2.024 10.478 5.583 1.00 96.31 89 ALA A CA 1
ATOM 699 C C . ALA A 1 89 ? 0.564 10.047 5.819 1.00 96.31 89 ALA A C 1
ATOM 701 O O . ALA A 1 89 ? -0.009 10.343 6.869 1.00 96.31 89 ALA A O 1
ATOM 702 N N . GLY A 1 90 ? -0.026 9.302 4.881 1.00 95.19 90 GLY A N 1
ATOM 703 C CA . GLY A 1 90 ? -1.368 8.734 5.028 1.00 95.19 90 GLY A CA 1
ATOM 704 C C . GLY A 1 90 ? -1.472 7.692 6.143 1.00 95.19 90 GLY A C 1
ATOM 705 O O . GLY A 1 90 ? -2.441 7.681 6.895 1.00 95.19 90 GLY A O 1
ATOM 706 N N . GLU A 1 91 ? -0.471 6.827 6.283 1.00 94.69 91 GLU A N 1
ATOM 707 C CA . GLU A 1 91 ? -0.426 5.788 7.314 1.00 94.69 91 GLU A CA 1
ATOM 708 C C . GLU A 1 91 ? -0.247 6.386 8.719 1.00 94.69 91 GLU A C 1
ATOM 710 O O . GLU A 1 91 ? -1.002 6.042 9.624 1.00 94.69 91 GLU A O 1
ATOM 715 N N . GLU A 1 92 ? 0.680 7.335 8.891 1.00 95.62 92 GLU A N 1
ATOM 716 C CA . GLU A 1 92 ? 0.946 8.007 10.173 1.00 95.62 92 GLU A CA 1
ATOM 717 C C . GLU A 1 92 ? -0.217 8.912 10.623 1.00 95.62 92 GLU A C 1
ATOM 719 O O . GLU A 1 92 ? -0.453 9.061 11.822 1.00 95.62 92 GLU A O 1
ATOM 724 N N . SER A 1 93 ? -0.969 9.495 9.682 1.00 95.12 93 SER A N 1
ATOM 725 C CA . SER A 1 93 ? -2.138 10.342 9.980 1.00 95.12 93 SER A CA 1
ATOM 726 C C . SER A 1 93 ? -3.456 9.575 10.123 1.00 95.12 93 SER A C 1
ATOM 728 O O . SER A 1 93 ? -4.455 10.158 10.539 1.00 95.12 93 SER A O 1
ATOM 730 N N . GLY A 1 94 ? -3.485 8.286 9.768 1.00 92.69 94 GLY A N 1
ATOM 731 C CA . GLY A 1 94 ? -4.713 7.488 9.702 1.00 92.69 94 GLY A CA 1
ATOM 732 C C . GLY A 1 94 ? -5.585 7.751 8.465 1.00 92.69 94 GLY A C 1
ATOM 733 O O . GLY A 1 94 ? -6.644 7.141 8.334 1.00 92.69 94 GLY A O 1
ATOM 734 N N . ASN A 1 95 ? -5.134 8.593 7.529 1.00 92.62 95 ASN A N 1
ATOM 735 C CA . ASN A 1 95 ? -5.868 9.000 6.325 1.00 92.62 95 ASN A CA 1
ATOM 736 C C . ASN A 1 95 ? -5.377 8.298 5.045 1.00 92.62 95 ASN A C 1
ATOM 738 O O . ASN A 1 95 ? -5.510 8.825 3.942 1.00 92.62 95 ASN A O 1
ATOM 742 N N . LEU A 1 96 ? -4.830 7.084 5.160 1.00 93.19 96 LEU A N 1
ATOM 743 C CA . LEU A 1 96 ? -4.259 6.334 4.033 1.00 93.19 96 LEU A CA 1
ATOM 744 C C . LEU A 1 96 ? -5.211 6.205 2.828 1.00 93.19 96 LEU A C 1
ATOM 746 O O . LEU A 1 96 ? -4.769 6.270 1.682 1.00 93.19 96 LEU A O 1
ATOM 750 N N . ALA A 1 97 ? -6.513 6.032 3.073 1.00 90.38 97 ALA A N 1
ATOM 751 C CA . ALA A 1 97 ? -7.513 5.944 2.010 1.00 90.38 97 ALA A CA 1
ATOM 752 C C . ALA A 1 97 ? -7.593 7.228 1.164 1.00 90.38 97 ALA A C 1
ATOM 754 O O . ALA A 1 97 ? -7.736 7.142 -0.052 1.00 90.38 97 ALA A O 1
ATOM 755 N N . GLU A 1 98 ? -7.470 8.395 1.799 1.00 87.69 98 GLU A N 1
ATOM 756 C CA . GLU A 1 98 ? -7.479 9.704 1.142 1.00 87.69 98 GLU A CA 1
ATOM 757 C C . GLU A 1 98 ? -6.177 9.935 0.368 1.00 87.69 98 GLU A C 1
ATOM 759 O O . GLU A 1 98 ? -6.215 10.314 -0.801 1.00 87.69 98 GLU A O 1
ATOM 764 N N . SER A 1 99 ? -5.027 9.596 0.962 1.00 89.19 99 SER A N 1
ATOM 765 C CA . SER A 1 99 ? -3.713 9.745 0.314 1.00 89.19 99 SER A CA 1
ATOM 766 C C . SER A 1 99 ? -3.569 8.940 -0.982 1.00 89.19 99 SER A C 1
ATOM 768 O O . SER A 1 99 ? -2.773 9.297 -1.843 1.00 89.19 99 SER A O 1
ATOM 770 N N . LEU A 1 100 ? -4.329 7.851 -1.132 1.00 87.94 100 LEU A N 1
ATOM 771 C CA . LEU A 1 100 ? -4.357 7.010 -2.335 1.00 87.94 100 LEU A CA 1
ATOM 772 C C . LEU A 1 100 ? -5.299 7.523 -3.440 1.00 87.94 100 LEU A C 1
ATOM 774 O O . LEU A 1 100 ? -5.350 6.924 -4.517 1.00 87.94 100 LEU A O 1
ATOM 778 N N . GLN A 1 101 ? -6.091 8.563 -3.174 1.00 79.75 101 GLN A N 1
ATOM 779 C CA . GLN A 1 101 ? -7.062 9.119 -4.124 1.00 79.75 101 GLN A CA 1
ATOM 780 C C . GLN A 1 101 ? -6.594 10.418 -4.792 1.00 79.75 101 GLN A C 1
ATOM 782 O O . GLN A 1 101 ? -7.106 10.746 -5.866 1.00 79.75 101 GLN A O 1
ATOM 787 N N . THR A 1 102 ? -5.641 11.121 -4.177 1.00 60.53 102 THR A N 1
ATOM 788 C CA . THR A 1 102 ? -4.879 12.243 -4.755 1.00 60.53 102 THR A CA 1
ATOM 789 C C . THR A 1 102 ? -3.909 11.795 -5.839 1.00 60.53 102 THR A C 1
ATOM 791 O O . THR A 1 102 ? -3.880 12.465 -6.896 1.00 60.53 102 THR A O 1
#

Secondary structure (DSSP, 8-state):
--HHHHHHHH----HHHHHHHHHHHHHHHHTT--HHHHHHHHHHH---HHHHHHHHHHHHHHTTT--HHHHHTT-TTTS-HHHHHHHHHHHHHT-HHHHTT-

Foldseek 3Di:
DDPLVVLLVVFAQDPVNVLVLLLQLLVVVVVVDDSLRSLVVSLVVDPGSNVNVLSVQLSVCVVVPDDSLVSCVVCCSRAPPVRSVLCVVCRVVVNNSVSSND

Sequence (102 aa):
FNFGHLNLLLSHVKNDELVMMTRNLGSMLTAGLTVTRALSVIERQTKNLKLKNVVKQIGAKINKGDSFFVSLQDFPEVFSDLYVAMIRAGEESGNLAESLQT

pLDDT: mean 92.44, std 8.8, range [55.62, 98.25]

Radius of gyration: 13.39 Å; chains: 1; bounding box: 29×37×30 Å